Protein AF-B5W824-F1 (afdb_monomer_lite)

Secondary structure (DSSP, 8-state):
--HHHHHHHHHHTTS-HHHHHHHHHHHHHHHHH---TT------HHHHHHTTTTT----TTTTS--GGGTTT-

Radius of gyration: 30.96 Å; chains: 1; bounding box: 53×30×75 Å

InterPro domains:
  IPR018739 Domain of unknown function DUF2281 [PF10047] (21-72)

Organism: NCBI:txid513049

Foldseek 3Di:
DDPVVVVVVVVLVVDDPVVNVVVVVVVVVVVVPPDPPPPPPPCPPVNVCVVCVPVDDDDPCNVPDDPVCPVPD

pLDDT: mean 75.28, std 10.4, range [50.81, 88.38]

Sequence (73 aa):
MSPLLEKVLAEVTQLDRQEQLQLVSYLITQWQQQPNLFVEPKISRKNLFGCMQGKIKIAEDFDAPLDDFAEYM

Structure (mmCIF, N/CA/C/O backbone):
data_AF-B5W824-F1
#
_entry.id   AF-B5W824-F1
#
loop_
_atom_site.group_PDB
_atom_site.id
_atom_site.type_symbol
_atom_site.label_atom_id
_atom_site.label_alt_id
_atom_site.label_comp_id
_atom_site.label_asym_id
_atom_site.label_entity_id
_atom_site.label_seq_id
_atom_site.pdbx_PDB_ins_code
_atom_site.Cartn_x
_atom_site.Cartn_y
_atom_site.Cartn_z
_atom_site.occupancy
_atom_site.B_iso_or_equiv
_atom_site.auth_seq_id
_atom_site.auth_comp_id
_atom_site.auth_asym_id
_atom_site.auth_atom_id
_atom_site.pdbx_PDB_model_num
ATOM 1 N N . MET A 1 1 ? -26.918 0.085 -0.764 1.00 56.12 1 MET A N 1
ATOM 2 C CA . MET A 1 1 ? -26.125 -0.015 0.481 1.00 56.12 1 MET A CA 1
ATOM 3 C C . MET A 1 1 ? -25.628 -1.447 0.597 1.00 56.12 1 MET A C 1
ATOM 5 O O . MET A 1 1 ? -26.324 -2.332 0.116 1.00 56.12 1 MET A O 1
ATOM 9 N N . SER A 1 2 ? -24.411 -1.695 1.094 1.00 78.31 2 SER A N 1
ATOM 10 C CA . SER A 1 2 ? -23.923 -3.076 1.214 1.00 78.31 2 SER A CA 1
ATOM 11 C C . SER A 1 2 ? -24.639 -3.783 2.379 1.00 78.31 2 SER A C 1
ATOM 13 O O . SER A 1 2 ? -24.823 -3.172 3.432 1.00 78.31 2 SER A O 1
ATOM 15 N N . PRO A 1 3 ? -25.022 -5.065 2.237 1.00 82.50 3 PRO A N 1
ATOM 16 C CA . PRO A 1 3 ? -25.791 -5.789 3.261 1.00 82.50 3 PRO A CA 1
ATOM 17 C C . PRO A 1 3 ? -25.030 -5.955 4.587 1.00 82.50 3 PRO A C 1
ATOM 19 O O . PRO A 1 3 ? -25.625 -6.187 5.634 1.00 82.50 3 PRO A O 1
ATOM 22 N N . LEU A 1 4 ? -23.701 -5.828 4.558 1.00 77.56 4 LEU A N 1
ATOM 23 C CA . LEU A 1 4 ? -22.852 -5.838 5.748 1.00 77.56 4 LEU A CA 1
ATOM 24 C C . 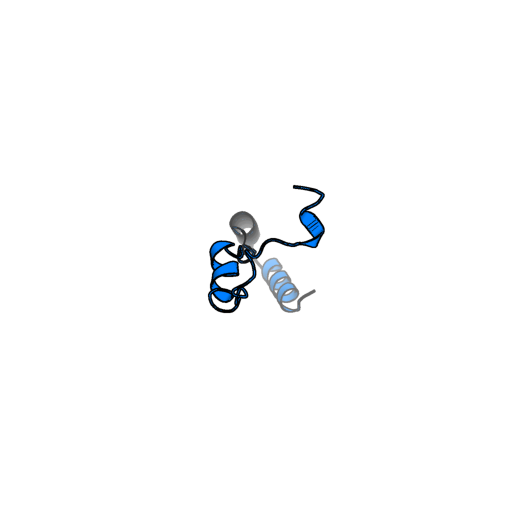LEU A 1 4 ? -22.950 -4.531 6.540 1.00 77.56 4 LEU A C 1
ATOM 26 O O . LEU A 1 4 ? -22.965 -4.565 7.765 1.00 77.56 4 LEU A O 1
ATOM 30 N N . LEU A 1 5 ? -23.060 -3.389 5.856 1.00 74.56 5 LEU A N 1
ATOM 31 C CA . LEU A 1 5 ? -23.182 -2.079 6.501 1.00 74.56 5 LEU A CA 1
ATOM 32 C C . LEU A 1 5 ? -24.482 -1.972 7.299 1.00 74.56 5 LEU A C 1
ATOM 34 O O . LEU A 1 5 ? -24.484 -1.449 8.406 1.00 74.56 5 LEU A O 1
ATOM 38 N N . GLU A 1 6 ? -25.571 -2.507 6.751 1.00 81.50 6 GLU A N 1
ATOM 39 C CA . GLU A 1 6 ? -26.881 -2.513 7.409 1.00 81.50 6 GLU A CA 1
ATOM 40 C C . GLU A 1 6 ? -26.862 -3.334 8.703 1.00 81.50 6 GLU A C 1
ATOM 42 O O . GLU A 1 6 ? -27.404 -2.897 9.716 1.00 81.50 6 GLU A O 1
ATOM 47 N N . LYS A 1 7 ? -26.170 -4.480 8.701 1.00 82.94 7 LYS A N 1
ATOM 48 C CA . LYS A 1 7 ? -25.990 -5.304 9.905 1.00 82.94 7 LYS A CA 1
ATOM 49 C C . LYS A 1 7 ? -25.139 -4.609 10.961 1.00 82.94 7 LYS A C 1
ATOM 51 O O . LYS A 1 7 ? -25.544 -4.548 12.116 1.00 82.94 7 LYS A O 1
ATOM 56 N N . VAL A 1 8 ? -24.006 -4.033 10.558 1.00 81.69 8 VAL A N 1
ATOM 57 C CA . VAL A 1 8 ? -23.114 -3.314 11.480 1.00 81.69 8 VAL A CA 1
ATOM 58 C C . VAL A 1 8 ? -23.832 -2.118 12.106 1.00 81.69 8 VAL A C 1
ATOM 60 O O . VAL A 1 8 ? -23.729 -1.904 13.308 1.00 81.69 8 VAL A O 1
ATOM 63 N N . LEU A 1 9 ? -24.616 -1.362 11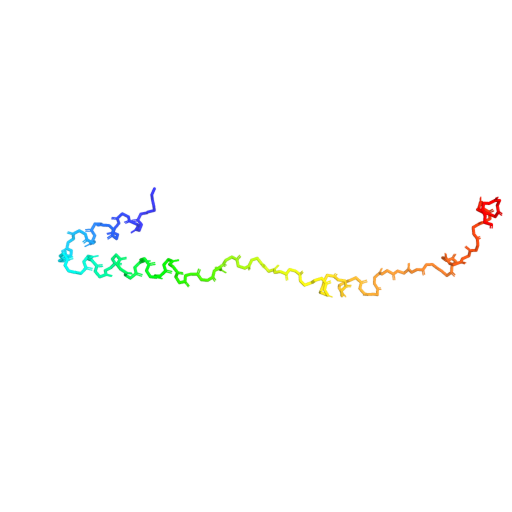.332 1.00 80.50 9 LEU A N 1
ATOM 64 C CA . LEU A 1 9 ? -25.401 -0.247 11.870 1.00 80.50 9 LEU A CA 1
ATOM 65 C C . LEU A 1 9 ? -26.463 -0.718 12.872 1.00 80.50 9 LEU A C 1
ATOM 67 O O . LEU A 1 9 ? -26.624 -0.089 13.916 1.00 80.50 9 LEU A O 1
ATOM 71 N N . ALA A 1 10 ? -27.149 -1.828 12.590 1.00 85.19 10 ALA A N 1
ATOM 72 C CA . ALA A 1 10 ? -28.126 -2.399 13.513 1.00 85.19 10 ALA A CA 1
ATOM 73 C C . ALA A 1 10 ? -27.480 -2.836 14.841 1.00 85.19 10 ALA A C 1
ATOM 75 O O . ALA A 1 10 ? -28.025 -2.559 15.907 1.00 85.19 10 ALA A O 1
ATOM 76 N N . GLU A 1 11 ? -26.297 -3.448 14.796 1.00 83.69 11 GLU A N 1
ATOM 77 C CA . GLU A 1 11 ? -25.556 -3.869 15.993 1.00 83.69 11 GLU A CA 1
ATOM 78 C C . GLU A 1 11 ? -25.017 -2.674 16.794 1.00 83.69 11 GLU A C 1
ATOM 80 O O . GLU A 1 11 ? -25.111 -2.657 18.020 1.00 83.69 11 GLU A O 1
ATOM 85 N N . VAL A 1 12 ? -24.544 -1.617 16.126 1.00 80.88 12 VAL A N 1
ATOM 86 C CA . VAL A 1 12 ? -24.021 -0.415 16.802 1.00 80.88 12 VAL A CA 1
ATOM 87 C C . VAL A 1 12 ? -25.101 0.318 17.602 1.00 80.88 12 VAL A C 1
ATOM 89 O O . VAL A 1 12 ? -24.815 0.879 18.660 1.00 80.88 12 VAL A O 1
ATOM 92 N N . THR A 1 13 ? -26.358 0.282 17.149 1.00 78.75 13 THR A N 1
ATOM 93 C CA . THR A 1 13 ? -27.474 0.894 17.894 1.00 78.75 13 THR A CA 1
ATOM 94 C C . THR A 1 13 ? -27.818 0.180 19.203 1.00 78.75 13 THR A C 1
ATOM 96 O O . THR A 1 13 ? -28.505 0.769 20.034 1.00 78.75 13 THR A O 1
ATOM 99 N N . GLN A 1 14 ? -27.332 -1.049 19.408 1.00 88.12 14 GLN A N 1
ATOM 100 C CA . GLN A 1 14 ? -27.542 -1.820 20.639 1.00 88.12 14 GLN A CA 1
ATOM 101 C C . GLN A 1 14 ? -26.448 -1.591 21.695 1.00 88.12 14 GLN A C 1
ATOM 103 O O . GLN A 1 14 ? -26.624 -1.998 22.840 1.00 88.12 14 GLN A O 1
ATOM 108 N N . LEU A 1 15 ? -25.334 -0.955 21.320 1.00 82.44 15 LEU A N 1
ATOM 109 C CA . LEU A 1 15 ? -24.211 -0.661 22.215 1.00 82.44 15 LEU A CA 1
ATOM 110 C C . LEU A 1 15 ? -24.515 0.507 23.156 1.00 82.44 15 LEU A C 1
ATOM 112 O O . LEU A 1 15 ? -25.333 1.380 22.843 1.00 82.44 15 LEU A O 1
ATOM 116 N N . ASP A 1 16 ? -23.804 0.559 24.284 1.00 88.38 16 ASP A N 1
ATOM 117 C CA . ASP A 1 16 ? -23.903 1.697 25.193 1.00 88.38 16 ASP A CA 1
ATOM 118 C C . ASP A 1 16 ? -23.344 2.975 24.544 1.00 88.38 16 ASP A C 1
ATOM 120 O O . ASP A 1 16 ? -22.463 2.952 23.676 1.00 88.38 16 ASP A O 1
ATOM 124 N N . ARG A 1 17 ? -23.837 4.133 24.992 1.00 84.38 17 ARG A N 1
ATOM 125 C CA . ARG A 1 17 ? -23.427 5.440 24.462 1.00 84.38 17 ARG A CA 1
ATOM 126 C C . ARG A 1 17 ? -21.908 5.630 24.525 1.00 84.38 17 ARG A C 1
ATOM 128 O O . ARG A 1 17 ? -21.344 6.264 23.633 1.00 84.38 17 ARG A O 1
ATOM 135 N N . GLN A 1 18 ? -21.239 5.126 25.564 1.00 84.88 18 GLN A N 1
ATOM 136 C CA . GLN A 1 18 ? -19.785 5.260 25.684 1.00 84.88 18 GLN A CA 1
ATOM 137 C C . GLN A 1 18 ? -19.043 4.459 24.608 1.00 84.88 18 GLN A C 1
ATOM 139 O O . GLN A 1 18 ? -18.111 4.973 23.988 1.00 84.88 18 GLN A O 1
ATOM 144 N N . GLU A 1 19 ? -19.498 3.241 24.332 1.00 84.31 19 GLU A N 1
ATOM 145 C CA . GLU A 1 19 ? -18.921 2.351 23.321 1.00 84.31 19 GLU A CA 1
ATOM 146 C C . GLU A 1 19 ? -19.152 2.897 21.905 1.00 84.31 19 GLU A C 1
ATOM 148 O O . GLU A 1 19 ? -18.251 2.870 21.065 1.00 84.31 19 GLU A O 1
ATOM 153 N N . GLN A 1 20 ? -20.321 3.499 21.656 1.00 87.50 20 GL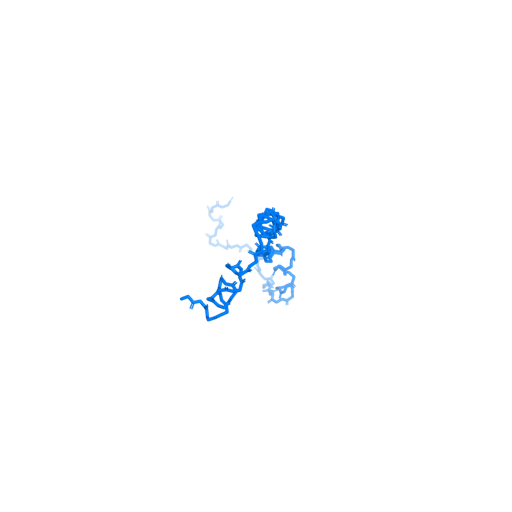N A N 1
ATOM 154 C CA . GLN A 1 20 ? -20.613 4.190 20.396 1.00 87.50 20 GLN A CA 1
ATOM 155 C C . GLN A 1 20 ? -19.637 5.343 20.138 1.00 87.50 20 GLN A C 1
ATOM 157 O O . GLN A 1 20 ? -19.110 5.482 19.033 1.00 87.50 20 GLN A O 1
ATOM 162 N N . LEU A 1 21 ? -19.354 6.163 21.156 1.00 87.38 21 LEU A N 1
ATOM 163 C CA . LEU A 1 21 ? -18.402 7.271 21.034 1.00 87.38 21 LEU A CA 1
ATOM 164 C C . LEU A 1 21 ? -16.973 6.770 20.794 1.00 87.38 21 LEU A C 1
ATOM 166 O O . LEU A 1 21 ? -16.252 7.349 19.977 1.00 87.38 21 LEU A O 1
ATOM 170 N N . GLN A 1 22 ? -16.576 5.678 21.452 1.00 88.31 22 GLN A N 1
ATOM 171 C CA . GLN A 1 22 ? -15.280 5.039 21.218 1.00 88.31 22 GLN A CA 1
ATOM 172 C C . GLN A 1 22 ? -15.158 4.529 19.781 1.00 88.31 22 GLN A C 1
ATOM 174 O O . GLN A 1 22 ? -14.162 4.826 19.120 1.00 88.31 22 GLN A O 1
ATOM 179 N N . LEU A 1 23 ? -16.183 3.854 19.256 1.00 86.38 23 LEU A N 1
ATOM 180 C CA . LEU A 1 23 ? -16.211 3.397 17.865 1.00 86.38 23 LEU A CA 1
ATOM 181 C C . LEU A 1 23 ? -16.105 4.555 16.873 1.00 86.38 23 LEU A C 1
ATOM 183 O O . LEU A 1 23 ? -15.301 4.494 15.945 1.00 86.38 23 LEU A O 1
ATOM 187 N N . VAL A 1 24 ? -16.859 5.635 17.083 1.00 87.19 24 VAL A N 1
ATOM 188 C CA . VAL A 1 24 ? -16.774 6.832 16.234 1.00 87.19 24 VAL A CA 1
ATOM 189 C C . VAL A 1 24 ? -15.361 7.421 16.269 1.00 87.19 24 VAL A C 1
ATOM 191 O O . VAL A 1 24 ? -14.800 7.722 15.216 1.00 87.19 24 VAL A O 1
ATOM 194 N N . SER A 1 25 ? -14.748 7.531 17.452 1.00 87.50 25 SER A N 1
ATOM 195 C CA . SER A 1 25 ? -13.379 8.045 17.587 1.00 87.50 25 SER A CA 1
ATOM 196 C C . SER A 1 25 ? -12.341 7.165 16.878 1.00 87.50 25 SER A C 1
ATOM 198 O O . SER A 1 25 ? -11.442 7.679 16.205 1.00 87.50 25 SER A O 1
ATOM 200 N N . TYR A 1 26 ? -12.504 5.842 16.960 1.00 87.69 26 TYR A N 1
ATOM 201 C CA . TYR A 1 26 ? -11.655 4.868 16.285 1.00 87.69 26 TYR A CA 1
ATOM 202 C C . TYR A 1 26 ? -11.780 4.984 14.765 1.00 87.69 26 TYR 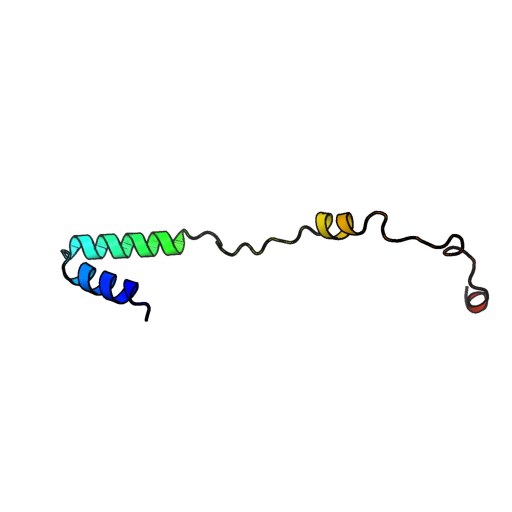A C 1
ATOM 204 O O . TYR A 1 26 ? -10.768 5.083 14.076 1.00 87.69 26 TYR A O 1
ATOM 212 N N . LEU A 1 27 ? -13.009 5.061 14.245 1.00 85.69 27 LEU A N 1
ATOM 213 C CA . LEU A 1 27 ? -13.263 5.225 12.814 1.00 85.69 27 LEU A CA 1
ATOM 214 C C . LEU A 1 27 ? -12.656 6.527 12.286 1.00 85.69 27 LEU A C 1
ATOM 216 O O . LEU A 1 27 ? -11.964 6.501 11.273 1.00 85.69 27 LEU A O 1
ATOM 220 N N . ILE A 1 28 ? -12.846 7.653 12.980 1.00 87.50 28 ILE A N 1
ATOM 221 C CA . ILE A 1 28 ? -12.246 8.941 12.589 1.00 87.50 28 ILE A CA 1
ATOM 222 C C . ILE A 1 28 ? -10.722 8.826 12.531 1.00 87.50 28 ILE A C 1
ATOM 224 O O . ILE A 1 28 ? -10.107 9.248 11.552 1.00 87.50 28 ILE A O 1
ATOM 228 N N . THR A 1 29 ? -10.120 8.215 13.550 1.00 86.38 29 THR A N 1
ATOM 229 C CA . THR A 1 29 ? -8.667 8.022 13.621 1.00 86.38 29 THR A CA 1
ATOM 230 C C . THR A 1 29 ? -8.176 7.144 12.477 1.00 86.38 29 THR A C 1
ATOM 232 O O . THR A 1 29 ? -7.207 7.489 11.810 1.00 86.38 29 THR A O 1
ATOM 235 N N . GLN A 1 30 ? -8.871 6.044 12.192 1.00 82.44 30 GLN A N 1
ATOM 236 C CA . GLN A 1 30 ? -8.530 5.140 11.101 1.00 82.44 30 GLN A CA 1
ATOM 237 C C . GLN A 1 30 ? -8.641 5.827 9.734 1.00 82.44 30 GLN A C 1
ATOM 239 O O . GLN A 1 30 ? -7.764 5.649 8.893 1.00 82.44 30 GLN A O 1
ATOM 244 N N . TRP A 1 31 ? -9.674 6.645 9.520 1.00 77.50 31 TRP A N 1
ATOM 245 C CA . TRP A 1 31 ? -9.837 7.444 8.301 1.00 77.50 31 TRP A CA 1
ATOM 246 C C . TRP A 1 31 ? -8.735 8.496 8.143 1.00 77.50 31 TRP A C 1
ATOM 248 O O . TRP A 1 31 ? -8.206 8.661 7.048 1.00 77.50 31 TRP A O 1
ATOM 258 N N . GLN A 1 32 ? -8.350 9.177 9.223 1.00 78.06 32 GLN A N 1
ATOM 259 C CA . GLN A 1 32 ? -7.249 10.149 9.209 1.00 78.06 32 GLN A CA 1
ATOM 260 C C . GLN A 1 32 ? -5.881 9.490 9.012 1.00 78.06 32 GLN A C 1
ATOM 262 O O . GLN A 1 32 ? -4.980 10.095 8.435 1.00 78.06 32 GLN A 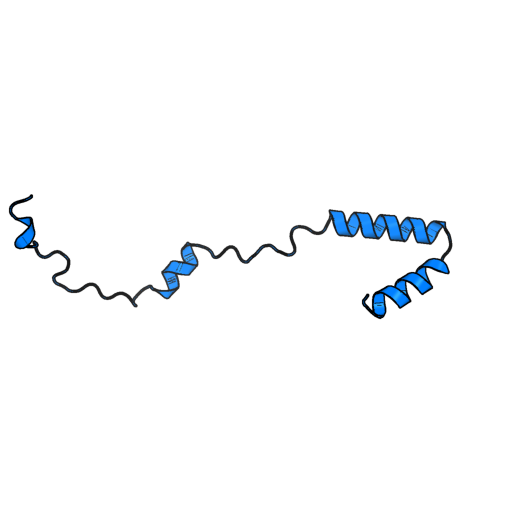O 1
ATOM 267 N N . GLN A 1 33 ? -5.720 8.259 9.495 1.00 68.62 33 GLN A N 1
ATOM 268 C CA . GLN A 1 33 ? -4.474 7.509 9.416 1.00 68.62 33 GLN A CA 1
ATOM 269 C C . GLN A 1 33 ? -4.308 6.712 8.131 1.00 68.62 33 GLN A C 1
ATOM 271 O O . GLN A 1 33 ? -3.215 6.191 7.954 1.00 68.62 33 GLN A O 1
ATOM 276 N N . GLN A 1 34 ? -5.309 6.600 7.244 1.00 60.56 34 GLN A N 1
ATOM 277 C CA . GLN A 1 34 ? -5.118 5.963 5.937 1.00 60.56 34 GLN A CA 1
ATOM 278 C C . GLN A 1 34 ? -4.101 6.773 5.118 1.00 60.56 34 GLN A C 1
ATOM 280 O O . GLN A 1 34 ? -4.460 7.780 4.502 1.00 60.56 34 GLN A O 1
ATOM 285 N N . PRO A 1 35 ? -2.825 6.355 5.055 1.00 57.72 35 PRO A N 1
ATOM 286 C CA . PRO A 1 35 ? -1.824 7.072 4.302 1.00 57.72 35 PRO A CA 1
ATOM 287 C C . PRO A 1 35 ? -1.933 6.525 2.887 1.00 57.72 35 PRO A C 1
ATOM 289 O O . PRO A 1 35 ? -1.379 5.471 2.606 1.00 57.72 35 PRO A O 1
ATOM 292 N N . ASN A 1 36 ? -2.693 7.194 2.018 1.00 58.44 36 ASN A N 1
ATOM 293 C CA . ASN A 1 36 ? -2.698 6.935 0.577 1.00 58.44 36 ASN A CA 1
ATOM 294 C C . ASN A 1 36 ? -2.646 5.431 0.221 1.00 58.44 36 ASN A C 1
ATOM 296 O O . ASN A 1 36 ? -1.679 4.966 -0.372 1.00 58.44 36 ASN A O 1
ATOM 300 N N . LEU A 1 37 ? -3.678 4.641 0.545 1.00 51.19 37 LEU A N 1
ATOM 301 C CA . LEU A 1 37 ? -3.778 3.261 0.021 1.00 51.19 37 LEU A CA 1
ATOM 302 C C . LEU A 1 37 ? -3.862 3.220 -1.522 1.00 51.19 37 LEU A C 1
ATOM 304 O O . LEU A 1 37 ? -3.707 2.165 -2.128 1.00 51.19 37 LEU A O 1
ATOM 308 N N . PHE A 1 38 ? -4.023 4.387 -2.151 1.00 50.81 38 PHE A N 1
ATOM 309 C CA . PHE A 1 38 ? -3.841 4.643 -3.573 1.00 50.81 38 PHE A CA 1
ATOM 310 C C . PHE A 1 38 ? -2.550 5.430 -3.834 1.00 50.81 38 PHE A C 1
ATOM 312 O O . PHE A 1 38 ? -2.562 6.473 -4.485 1.00 50.81 38 PHE A O 1
ATOM 319 N N . VAL A 1 39 ? -1.401 4.958 -3.346 1.00 53.94 39 VAL A N 1
ATOM 320 C CA . VAL A 1 39 ? -0.172 5.231 -4.095 1.00 53.94 39 VAL A CA 1
ATOM 321 C C . VAL A 1 39 ? -0.313 4.407 -5.368 1.00 53.94 39 VAL A C 1
ATOM 323 O O . VAL A 1 39 ? 0.018 3.222 -5.385 1.00 53.94 39 VAL A O 1
ATOM 326 N N . GLU A 1 40 ? -0.873 5.015 -6.420 1.00 61.16 40 GLU A N 1
ATOM 327 C CA . GLU A 1 40 ? -0.707 4.498 -7.777 1.00 61.16 40 GLU A CA 1
ATOM 328 C C . GLU A 1 40 ? 0.755 4.077 -7.916 1.00 61.16 40 GLU A C 1
ATOM 330 O O . GLU A 1 40 ? 1.628 4.832 -7.461 1.00 61.16 40 GLU A O 1
ATOM 335 N N . PRO A 1 41 ? 1.058 2.890 -8.471 1.00 62.06 41 PRO A N 1
ATOM 336 C CA . PRO A 1 41 ? 2.439 2.501 -8.661 1.00 62.06 41 PRO A CA 1
ATOM 337 C C . PRO A 1 41 ? 3.069 3.598 -9.511 1.00 62.06 41 PRO A C 1
ATOM 339 O O . PRO A 1 41 ? 2.796 3.688 -10.705 1.00 62.06 41 PRO A O 1
ATOM 342 N N . LYS A 1 42 ? 3.856 4.486 -8.885 1.00 63.75 42 LYS A N 1
ATOM 343 C CA . LYS A 1 42 ? 4.609 5.520 -9.585 1.00 63.75 42 LYS A CA 1
ATOM 344 C C . LYS A 1 42 ? 5.514 4.743 -10.508 1.00 63.75 42 LYS A C 1
ATOM 346 O O . LYS A 1 42 ? 6.525 4.197 -10.068 1.00 63.75 42 LYS A O 1
ATOM 351 N N . ILE A 1 43 ? 5.099 4.630 -11.764 1.00 63.28 43 ILE A N 1
ATOM 352 C CA . ILE A 1 43 ? 5.856 3.934 -12.780 1.00 63.28 43 ILE A CA 1
ATOM 353 C C .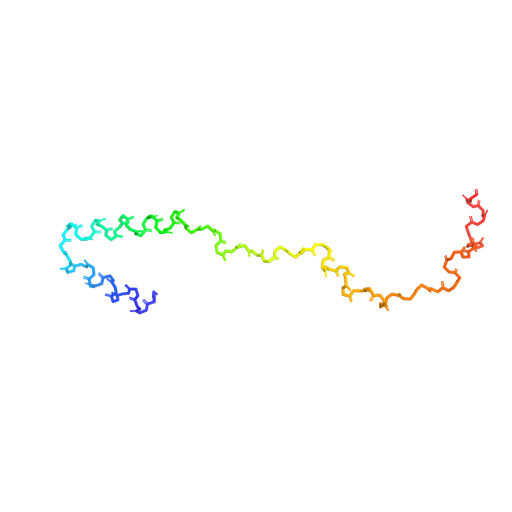 ILE A 1 43 ? 7.200 4.653 -12.821 1.00 63.28 43 ILE A C 1
ATOM 355 O O . ILE A 1 43 ? 7.313 5.806 -13.242 1.00 63.28 43 ILE A O 1
ATOM 359 N N . SER A 1 44 ? 8.219 3.994 -12.277 1.00 68.81 44 SER A N 1
ATOM 360 C CA . SER A 1 44 ? 9.568 4.525 -12.254 1.00 68.81 44 SER A CA 1
ATOM 361 C C . SER A 1 44 ? 9.987 4.730 -13.704 1.00 68.81 44 SER A C 1
ATOM 363 O O . SER A 1 44 ? 10.066 3.763 -14.463 1.00 68.81 44 SER A O 1
ATOM 365 N N . ARG A 1 45 ? 10.273 5.979 -14.099 1.00 66.00 45 ARG A N 1
ATOM 366 C CA . ARG A 1 45 ? 10.797 6.302 -15.440 1.00 66.00 45 ARG A CA 1
ATOM 367 C C . ARG A 1 45 ? 12.000 5.428 -15.799 1.00 66.00 45 ARG A C 1
ATOM 369 O O . ARG A 1 45 ? 12.142 5.028 -16.945 1.00 66.00 45 ARG A O 1
ATOM 376 N N . LYS A 1 46 ? 12.809 5.055 -14.805 1.00 65.62 46 LYS A N 1
ATOM 377 C CA . LYS A 1 46 ? 13.950 4.148 -14.967 1.00 65.62 46 LYS A CA 1
ATOM 378 C C . LYS A 1 46 ? 13.532 2.731 -15.394 1.00 65.62 46 LYS A C 1
ATOM 380 O O . LYS A 1 46 ? 14.227 2.111 -16.189 1.00 65.62 46 LYS A O 1
ATOM 385 N N . ASN A 1 47 ? 12.386 2.243 -14.917 1.00 63.97 47 ASN A N 1
ATOM 386 C CA . ASN A 1 47 ? 11.870 0.908 -15.239 1.00 63.97 47 ASN A CA 1
ATOM 387 C C . ASN A 1 47 ? 11.080 0.873 -16.560 1.00 63.97 47 ASN A C 1
ATOM 389 O O . ASN A 1 47 ? 10.941 -0.198 -17.141 1.00 63.97 47 ASN A O 1
ATOM 393 N N . LEU A 1 48 ? 10.598 2.022 -17.054 1.00 63.97 48 LEU A N 1
ATOM 394 C CA . LEU A 1 48 ? 9.931 2.119 -18.361 1.00 63.97 48 LEU A CA 1
ATOM 395 C C . LEU A 1 48 ? 10.887 1.864 -19.523 1.00 63.97 48 LEU A C 1
ATOM 397 O O . LEU A 1 48 ? 10.544 1.146 -20.451 1.00 63.97 48 LEU A O 1
ATOM 401 N N . PHE A 1 49 ? 12.092 2.429 -19.477 1.00 65.81 49 PHE A N 1
ATOM 402 C CA . PHE A 1 49 ? 13.041 2.291 -20.585 1.00 65.81 49 PHE A CA 1
ATOM 403 C C . PHE A 1 49 ? 13.830 0.977 -20.540 1.00 65.81 49 PHE A C 1
ATOM 405 O O . PHE A 1 49 ? 14.280 0.497 -21.579 1.00 65.81 49 PHE A O 1
ATOM 412 N N . GLY A 1 50 ? 13.945 0.344 -19.366 1.00 68.06 50 GLY A N 1
ATOM 413 C CA . GLY A 1 50 ? 14.630 -0.944 -19.218 1.00 68.06 50 GLY A CA 1
ATOM 414 C C . GLY A 1 50 ? 14.003 -2.075 -20.044 1.00 68.06 50 GLY A C 1
ATOM 415 O O . GLY A 1 50 ? 14.720 -2.928 -20.554 1.00 68.06 50 GLY A O 1
ATOM 416 N N . CYS A 1 51 ? 12.682 -2.069 -20.264 1.00 68.56 51 CYS A N 1
ATOM 417 C CA . CYS A 1 51 ? 12.010 -3.107 -21.061 1.00 68.56 51 CYS A CA 1
ATOM 418 C C . CYS A 1 51 ? 12.186 -2.946 -22.585 1.00 68.56 51 CYS A C 1
ATOM 420 O O . CYS A 1 51 ? 11.872 -3.872 -23.346 1.00 68.56 51 CYS A O 1
ATOM 422 N N . MET A 1 52 ? 12.676 -1.781 -23.022 1.00 70.62 52 MET A N 1
ATOM 423 C CA . MET A 1 52 ? 12.994 -1.465 -24.418 1.00 70.62 52 MET A CA 1
ATOM 424 C C . MET A 1 52 ? 14.484 -1.645 -24.734 1.00 70.62 52 MET A C 1
ATOM 426 O O . MET A 1 52 ? 14.870 -1.607 -25.904 1.00 70.62 52 MET A O 1
ATOM 430 N N . GLN A 1 53 ? 15.322 -1.877 -23.717 1.00 70.81 53 GLN A N 1
ATOM 431 C CA . GLN A 1 53 ? 16.752 -2.104 -23.889 1.00 70.81 53 GLN A CA 1
ATOM 432 C C . GLN A 1 53 ? 16.995 -3.322 -24.798 1.00 70.81 53 GLN A C 1
ATOM 434 O O . GLN A 1 53 ? 16.474 -4.408 -24.557 1.00 70.81 53 GLN A O 1
ATOM 439 N N . GLY A 1 54 ? 17.754 -3.125 -25.880 1.00 74.75 54 GLY A N 1
ATOM 440 C CA . GLY A 1 54 ? 18.065 -4.169 -26.866 1.00 74.75 54 GLY A CA 1
ATOM 441 C C . GLY A 1 54 ? 16.958 -4.474 -27.885 1.00 74.75 54 GLY A C 1
ATOM 442 O O . GLY A 1 54 ? 17.176 -5.289 -28.778 1.00 74.75 54 GLY A O 1
ATOM 443 N N . LYS A 1 55 ? 15.787 -3.827 -27.789 1.00 78.12 55 LYS A N 1
ATOM 444 C CA . LYS A 1 55 ? 14.694 -3.976 -28.772 1.00 78.12 55 LYS A CA 1
ATOM 445 C C . LYS A 1 55 ? 14.737 -2.939 -29.892 1.00 78.12 55 LYS A C 1
ATOM 447 O O . LYS A 1 55 ? 14.141 -3.161 -30.940 1.00 78.12 55 LYS A O 1
ATOM 452 N N . ILE A 1 56 ? 15.429 -1.824 -29.675 1.00 79.38 56 ILE A N 1
ATOM 453 C CA . ILE A 1 56 ? 15.656 -0.800 -30.696 1.00 79.38 56 ILE A CA 1
ATOM 454 C C . ILE A 1 56 ? 16.954 -1.155 -31.420 1.00 79.38 56 ILE A C 1
ATOM 456 O O . ILE A 1 56 ? 18.009 -1.230 -30.792 1.00 79.38 56 ILE A O 1
ATOM 460 N N . LYS A 1 57 ? 16.867 -1.389 -32.730 1.00 81.38 57 LYS A N 1
ATOM 461 C CA . LYS A 1 57 ? 18.027 -1.518 -33.615 1.00 81.38 57 LYS A CA 1
ATOM 462 C C . LYS A 1 57 ? 18.125 -0.236 -34.428 1.00 81.38 57 LYS A C 1
ATOM 464 O O . LYS A 1 57 ? 17.209 0.070 -35.184 1.00 81.38 57 LYS A O 1
ATOM 469 N N . ILE A 1 58 ? 19.198 0.514 -34.213 1.00 82.31 58 ILE A N 1
ATOM 470 C CA . ILE A 1 58 ? 19.550 1.656 -35.056 1.00 82.31 58 ILE A CA 1
ATOM 471 C C . ILE A 1 58 ? 20.216 1.079 -36.309 1.00 82.31 58 ILE A C 1
ATOM 473 O O . ILE A 1 58 ? 21.010 0.143 -36.199 1.00 82.31 58 ILE A O 1
ATOM 477 N N . ALA A 1 59 ? 19.817 1.561 -37.484 1.00 84.81 59 ALA A N 1
ATOM 478 C CA . ALA A 1 59 ? 20.436 1.164 -38.741 1.00 84.81 59 ALA A CA 1
ATOM 479 C C . ALA A 1 59 ? 21.863 1.736 -38.827 1.00 84.81 59 ALA A C 1
ATOM 481 O O . ALA A 1 59 ? 22.147 2.780 -38.243 1.00 84.81 59 ALA A O 1
ATOM 482 N N . GLU A 1 60 ? 22.772 1.040 -39.509 1.00 82.50 60 GLU A N 1
ATOM 483 C CA . GLU A 1 60 ? 24.195 1.422 -39.571 1.00 82.50 60 GLU A CA 1
ATOM 484 C C . GLU A 1 60 ? 24.424 2.783 -40.252 1.00 82.50 60 GLU A C 1
ATOM 486 O O . GLU A 1 60 ? 25.444 3.426 -40.029 1.00 82.50 60 GLU A O 1
ATOM 491 N N . ASP A 1 61 ? 23.454 3.232 -41.041 1.00 84.88 61 ASP A N 1
ATOM 492 C CA . ASP A 1 61 ? 23.425 4.483 -41.793 1.00 84.88 61 ASP A CA 1
ATOM 493 C C . ASP A 1 61 ? 22.646 5.605 -41.090 1.00 84.88 61 ASP A C 1
ATOM 495 O O . ASP A 1 61 ? 22.410 6.648 -41.690 1.00 84.88 61 ASP A O 1
ATOM 499 N N . PHE A 1 62 ? 22.253 5.441 -39.823 1.00 81.12 62 PHE A N 1
ATOM 500 C CA . PHE A 1 62 ? 21.512 6.483 -39.099 1.00 81.12 62 PHE A CA 1
ATOM 501 C C . PHE A 1 62 ? 22.268 7.819 -39.023 1.00 81.12 62 PHE A C 1
ATOM 503 O O . PHE A 1 62 ? 21.649 8.878 -39.073 1.00 81.12 62 PHE A O 1
ATOM 510 N N . ASP A 1 63 ? 23.598 7.758 -38.936 1.00 80.56 63 ASP A N 1
ATOM 511 C CA . ASP A 1 63 ? 24.473 8.934 -38.918 1.00 80.56 63 ASP A CA 1
ATOM 512 C C . ASP A 1 63 ? 24.946 9.345 -40.326 1.00 80.56 63 ASP A C 1
ATOM 514 O O . ASP A 1 63 ? 25.803 10.224 -40.461 1.00 80.56 63 ASP A O 1
ATOM 518 N N . ALA A 1 64 ? 24.439 8.707 -41.388 1.00 83.75 64 ALA A N 1
ATOM 519 C CA . ALA A 1 64 ? 24.792 9.090 -42.746 1.00 83.75 64 ALA A CA 1
ATOM 520 C C . ALA A 1 64 ? 24.294 10.519 -43.034 1.00 83.75 64 ALA A C 1
ATOM 522 O O . ALA A 1 64 ? 23.176 10.877 -42.649 1.00 83.75 64 ALA A O 1
ATOM 523 N N . PRO A 1 65 ? 25.108 11.357 -43.703 1.00 79.81 65 PRO A N 1
ATOM 524 C CA . PRO A 1 65 ? 24.679 12.688 -44.097 1.00 79.81 65 PRO A CA 1
ATOM 525 C C . PRO A 1 65 ? 23.460 12.572 -45.012 1.00 79.81 65 PRO A C 1
ATOM 527 O O . PRO A 1 65 ? 23.458 11.813 -45.978 1.00 79.81 65 PRO A O 1
ATOM 530 N N . LEU A 1 66 ? 22.407 13.317 -44.684 1.00 81.19 66 LEU A N 1
ATOM 531 C CA . LEU A 1 66 ? 21.226 13.393 -45.528 1.00 81.19 66 LEU A CA 1
ATOM 532 C C . LEU A 1 66 ? 21.531 14.347 -46.685 1.00 81.19 66 LEU A C 1
ATOM 534 O O . LEU A 1 66 ? 21.622 15.558 -46.471 1.00 81.19 66 LEU A O 1
ATOM 538 N N . ASP A 1 67 ? 21.670 13.804 -47.893 1.00 75.06 67 ASP A N 1
ATOM 539 C CA . ASP A 1 67 ? 21.962 14.582 -49.106 1.00 75.06 67 ASP A CA 1
ATOM 540 C C . ASP A 1 67 ? 20.939 15.715 -49.326 1.00 75.06 67 ASP A C 1
ATOM 542 O O . ASP A 1 67 ? 21.307 16.825 -49.704 1.00 75.06 67 ASP A O 1
ATOM 546 N N . ASP A 1 68 ? 19.670 15.476 -48.978 1.00 71.38 68 ASP A N 1
ATOM 547 C CA . ASP A 1 68 ? 18.569 16.444 -49.096 1.00 71.38 68 ASP A CA 1
ATOM 548 C C . ASP A 1 68 ? 18.711 17.671 -48.172 1.00 71.38 68 ASP A C 1
ATOM 550 O O . ASP A 1 68 ? 18.094 18.709 -48.414 1.00 71.38 68 ASP A O 1
ATOM 554 N N . PHE A 1 69 ? 19.513 17.578 -47.106 1.00 66.44 69 PHE A N 1
ATOM 555 C CA . PHE A 1 69 ? 19.763 18.686 -46.175 1.00 66.44 69 PHE A CA 1
ATOM 556 C C . PHE A 1 69 ? 21.113 19.374 -46.409 1.00 66.44 69 PHE A C 1
ATOM 558 O O . PHE A 1 69 ? 21.423 20.336 -45.704 1.00 66.44 69 PHE A O 1
ATOM 565 N N . ALA A 1 70 ? 21.899 18.944 -47.403 1.00 65.12 70 ALA A N 1
ATOM 566 C CA . ALA A 1 70 ? 23.184 19.564 -47.729 1.00 65.12 70 ALA A CA 1
ATOM 567 C C . ALA A 1 70 ? 23.049 21.031 -48.179 1.00 65.12 70 ALA A C 1
ATOM 569 O O . ALA A 1 70 ? 23.976 21.810 -47.996 1.00 65.12 70 ALA A O 1
ATOM 570 N N . GLU A 1 71 ? 21.898 21.430 -48.733 1.00 68.38 71 GLU A N 1
ATOM 571 C CA . GLU A 1 71 ? 21.617 22.833 -49.085 1.00 68.38 71 GLU A CA 1
ATOM 572 C C . GLU A 1 71 ? 21.272 23.719 -47.871 1.00 68.38 71 GLU A C 1
ATOM 574 O O . GLU A 1 71 ? 21.273 24.945 -47.993 1.00 68.38 71 GLU A O 1
ATOM 579 N N . TYR A 1 72 ? 20.970 23.128 -46.709 1.00 63.22 72 TYR A N 1
ATOM 580 C CA . TYR A 1 72 ? 20.480 23.840 -45.519 1.00 63.22 72 TYR A CA 1
ATOM 581 C C . TYR A 1 72 ? 21.449 23.836 -44.320 1.00 63.22 72 TYR A C 1
ATOM 583 O O . TYR A 1 72 ? 21.189 24.555 -43.351 1.00 63.22 72 TYR A O 1
ATOM 591 N N . MET A 1 73 ? 22.533 23.054 -44.372 1.00 61.53 73 MET A N 1
ATOM 592 C CA . MET A 1 73 ? 23.610 22.982 -43.365 1.00 61.53 73 MET A CA 1
ATOM 593 C C . MET A 1 73 ? 24.857 23.725 -43.843 1.00 61.53 73 MET A C 1
ATOM 595 O O . MET A 1 73 ? 25.508 24.369 -42.989 1.00 61.53 73 MET A O 1
#